Protein AF-A0AAN7KXU2-F1 (afdb_monomer_lite)

Sequence (162 aa):
MQIRFVGFQHVQSGEHMAAMGVFFLLQCFISLRITVSSVVVSVITLGIGTTSGYISPCRFYFPLDPTYASVSEHQPTAWSSSVFDFQILLFLFPAGLYFCFKSLSDTIVFIVMYGLTSMYFAGVMVPLIPVATLAVCLISAIVVSASLKNLTQVLREKPKVS

Organism: NCBI:txid236973

InterPro domains:
  IPR003674 Oligosaccharyl transferase, STT3 subunit [PTHR13872] (1-157)
  IPR048307 Oligosaccharyl transferase STT3, N-terminal domain [PF02516] (67-139)

pLDDT: mean 75.23, std 15.82, range [37.38, 93.94]

Radius of gyration: 22.83 Å; chains: 1; bounding box: 49×38×74 Å

Structure (mmCIF, N/CA/C/O backbone):
data_AF-A0AAN7KXU2-F1
#
_entry.id   AF-A0AAN7KXU2-F1
#
loop_
_atom_site.group_PDB
_atom_site.id
_atom_site.type_symbol
_atom_site.label_atom_id
_atom_site.label_alt_id
_atom_site.label_comp_id
_atom_site.label_asym_id
_atom_site.label_entity_id
_atom_site.label_seq_id
_atom_site.pdbx_PDB_ins_code
_atom_site.Cartn_x
_atom_site.Cartn_y
_atom_site.Cartn_z
_atom_site.occupancy
_atom_site.B_iso_or_equiv
_atom_site.auth_seq_id
_atom_site.auth_comp_id
_atom_site.auth_asym_id
_atom_site.auth_atom_id
_atom_site.pdbx_PDB_model_num
ATOM 1 N N . MET A 1 1 ? 7.849 18.993 -16.258 1.00 58.50 1 MET A N 1
ATOM 2 C CA . MET A 1 1 ? 9.061 18.607 -17.023 1.00 58.50 1 MET A CA 1
ATOM 3 C C . MET A 1 1 ? 10.300 19.431 -16.627 1.00 58.50 1 MET A C 1
ATOM 5 O O . MET A 1 1 ? 11.143 19.697 -17.469 1.00 58.50 1 MET A O 1
ATOM 9 N N . GLN A 1 2 ? 10.452 19.841 -15.358 1.00 73.00 2 GLN A N 1
ATOM 10 C CA . GLN A 1 2 ? 11.606 20.660 -14.937 1.00 73.00 2 GLN A CA 1
ATOM 11 C C . GLN A 1 2 ? 12.851 19.837 -14.564 1.00 73.00 2 GLN A C 1
ATOM 13 O O . GLN A 1 2 ? 13.953 20.375 -14.549 1.00 73.00 2 GLN A O 1
ATOM 18 N N . ILE A 1 3 ? 12.706 18.535 -14.290 1.00 77.69 3 ILE A N 1
ATOM 19 C CA . ILE A 1 3 ? 13.825 17.660 -13.918 1.00 77.69 3 ILE A CA 1
ATOM 20 C C . ILE A 1 3 ? 14.413 17.029 -15.184 1.00 77.69 3 ILE A C 1
ATOM 22 O O . ILE A 1 3 ? 13.760 16.226 -15.853 1.00 77.69 3 ILE A O 1
ATOM 26 N N . ARG A 1 4 ? 15.666 17.386 -15.489 1.00 69.19 4 ARG A N 1
ATOM 27 C CA . ARG A 1 4 ? 16.365 17.059 -16.745 1.00 69.19 4 ARG A CA 1
ATOM 28 C C . ARG A 1 4 ? 16.515 15.553 -17.013 1.00 69.19 4 ARG A C 1
ATOM 30 O O . ARG A 1 4 ? 16.580 15.162 -18.168 1.00 69.19 4 ARG A O 1
ATOM 37 N N . PHE A 1 5 ? 16.519 14.725 -15.965 1.00 74.31 5 PHE A N 1
ATOM 38 C CA . PHE A 1 5 ? 16.613 13.262 -16.065 1.00 74.31 5 PHE A CA 1
ATOM 39 C C . PHE A 1 5 ? 15.330 12.598 -16.594 1.00 74.31 5 PHE A C 1
ATOM 41 O O . PHE A 1 5 ? 15.399 11.564 -17.244 1.00 74.31 5 PHE A O 1
ATOM 48 N N . VAL A 1 6 ? 14.157 13.191 -16.339 1.00 64.94 6 VAL A N 1
ATOM 49 C CA . VAL A 1 6 ? 12.863 12.571 -16.680 1.00 64.94 6 VAL A CA 1
ATOM 50 C C . VAL A 1 6 ? 12.330 13.052 -18.036 1.00 64.94 6 VAL A C 1
ATOM 52 O O . VAL A 1 6 ? 11.500 12.384 -18.644 1.00 64.94 6 VAL A O 1
ATOM 55 N N . GLY A 1 7 ? 12.811 14.192 -18.547 1.00 76.06 7 GLY A N 1
ATOM 56 C CA . GLY A 1 7 ? 12.507 14.677 -19.901 1.00 76.06 7 GLY A CA 1
ATOM 57 C C . GLY A 1 7 ? 11.022 14.564 -20.291 1.00 76.06 7 GLY A C 1
ATOM 58 O O . GLY A 1 7 ? 10.136 14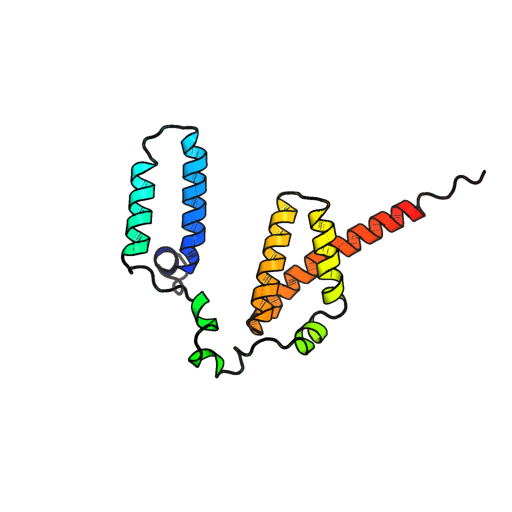.985 -19.539 1.00 76.06 7 GLY A O 1
ATOM 59 N N . PHE A 1 8 ? 10.762 13.954 -21.455 1.00 68.62 8 PHE A N 1
ATOM 60 C CA . PHE A 1 8 ? 9.423 13.674 -21.999 1.00 68.62 8 PHE A CA 1
ATOM 61 C C . PHE A 1 8 ? 8.889 12.266 -21.675 1.00 68.62 8 PHE A C 1
ATOM 63 O O . PHE A 1 8 ? 7.833 11.879 -22.179 1.00 68.62 8 PHE A O 1
ATOM 70 N N . GLN A 1 9 ? 9.555 11.524 -20.781 1.00 68.50 9 GLN A N 1
ATOM 71 C CA . GLN A 1 9 ? 9.164 10.167 -20.370 1.00 68.50 9 GLN A CA 1
ATOM 72 C C . GLN A 1 9 ? 7.699 10.106 -19.894 1.00 68.50 9 GLN A C 1
ATOM 74 O O . GLN A 1 9 ? 7.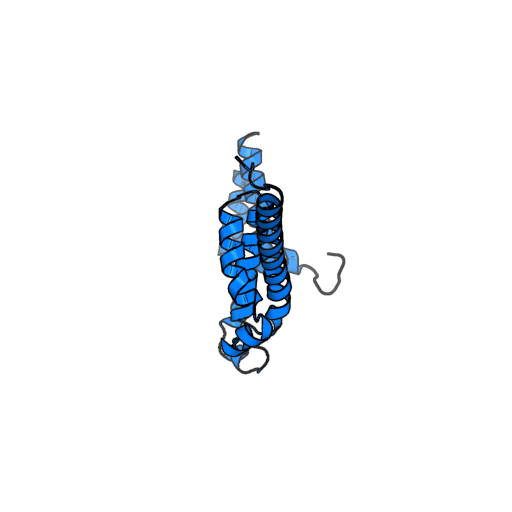009 9.121 -20.125 1.00 68.50 9 GLN A O 1
ATOM 79 N N . HIS A 1 10 ? 7.185 11.198 -19.317 1.00 63.28 10 HIS A N 1
ATOM 80 C CA . HIS A 1 10 ? 5.800 11.320 -18.850 1.00 63.28 10 HIS A CA 1
ATOM 81 C C . HIS A 1 10 ? 4.727 11.142 -19.936 1.00 63.28 10 HIS A C 1
ATOM 83 O O . HIS A 1 10 ? 3.606 10.772 -19.606 1.00 63.28 10 HIS A O 1
ATOM 89 N N . VAL A 1 11 ? 5.032 11.446 -21.202 1.00 65.38 11 VAL A N 1
ATOM 90 C CA . VAL A 1 11 ? 4.059 11.374 -22.311 1.00 65.38 11 VAL A CA 1
ATOM 91 C C . VAL A 1 11 ? 4.232 10.093 -23.126 1.00 65.38 11 VAL A C 1
ATOM 93 O O . VAL A 1 11 ? 3.271 9.601 -23.704 1.00 65.38 11 VAL A O 1
ATOM 96 N N . GLN A 1 12 ? 5.446 9.543 -23.162 1.00 64.62 12 GLN A N 1
ATOM 97 C CA . GLN A 1 12 ? 5.791 8.407 -24.025 1.00 64.62 12 GLN A CA 1
ATOM 98 C C . GLN A 1 12 ? 5.888 7.068 -23.281 1.00 64.62 12 GLN A C 1
ATOM 100 O O . GLN A 1 12 ? 5.858 6.016 -23.916 1.00 64.62 12 GLN A O 1
ATOM 105 N N . SER A 1 13 ? 6.008 7.080 -21.950 1.00 67.25 13 SER A N 1
ATOM 106 C CA . SER A 1 13 ? 6.108 5.856 -21.156 1.00 67.25 13 SER A CA 1
ATOM 107 C C . SER A 1 13 ? 4.738 5.309 -20.779 1.00 67.25 13 SER A C 1
ATOM 109 O O . SER A 1 13 ? 3.883 6.026 -20.250 1.00 67.25 13 SER A O 1
ATOM 111 N N . GLY A 1 14 ? 4.563 3.999 -20.969 1.00 65.19 14 GLY A N 1
ATOM 112 C CA . GLY A 1 14 ? 3.357 3.282 -20.565 1.00 65.19 14 GLY A CA 1
ATOM 113 C C . GLY A 1 14 ? 3.060 3.353 -19.058 1.00 65.19 14 GLY A C 1
ATOM 114 O O . GLY A 1 14 ? 1.914 3.170 -18.656 1.00 65.19 14 GLY A O 1
ATOM 115 N N . GLU A 1 15 ? 4.043 3.710 -18.216 1.00 73.56 15 GLU A N 1
ATOM 116 C CA . GLU A 1 15 ? 3.852 3.858 -16.762 1.00 73.56 15 GLU A CA 1
ATOM 117 C C . GLU A 1 15 ? 2.915 5.023 -16.387 1.00 73.56 15 GLU A C 1
ATOM 119 O O . GLU A 1 15 ? 2.210 4.957 -15.381 1.00 73.56 15 GLU A O 1
ATOM 124 N N . HIS A 1 16 ? 2.837 6.060 -17.227 1.00 73.88 16 HIS A N 1
ATOM 125 C CA . HIS A 1 16 ? 1.983 7.232 -16.997 1.00 73.88 16 HIS A CA 1
ATOM 126 C C . HIS A 1 16 ? 0.651 7.181 -17.759 1.00 73.88 16 HIS A C 1
ATOM 128 O O . HIS A 1 16 ? -0.241 7.996 -17.507 1.00 73.88 16 HIS A O 1
ATOM 134 N N . MET A 1 17 ? 0.470 6.195 -18.641 1.00 72.12 17 MET A N 1
ATOM 135 C CA . MET A 1 17 ? -0.752 6.055 -19.433 1.00 72.12 17 MET A CA 1
ATOM 136 C C . MET A 1 17 ? -1.981 5.720 -18.592 1.00 72.12 17 MET A C 1
ATOM 138 O O . MET A 1 17 ? -3.076 6.170 -18.922 1.00 72.12 17 MET A O 1
ATOM 142 N N . ALA A 1 18 ? -1.813 4.996 -17.481 1.00 76.25 18 ALA A N 1
ATOM 143 C CA . ALA A 1 18 ? -2.911 4.717 -16.559 1.00 76.25 18 ALA A CA 1
ATOM 144 C C . ALA A 1 18 ? -3.492 6.012 -15.960 1.00 76.25 18 ALA A C 1
ATOM 146 O O . ALA A 1 18 ? -4.709 6.179 -15.913 1.00 76.25 18 ALA A O 1
ATOM 147 N N . ALA A 1 19 ? -2.636 6.966 -15.575 1.00 78.31 19 ALA A N 1
ATOM 148 C CA . ALA A 1 19 ? -3.070 8.253 -15.031 1.00 78.31 19 ALA A CA 1
ATOM 149 C C . ALA A 1 19 ? -3.789 9.109 -16.085 1.00 78.31 19 ALA A C 1
ATOM 151 O O . ALA A 1 19 ? -4.832 9.696 -15.794 1.00 78.31 19 ALA A O 1
ATOM 152 N N . MET A 1 20 ? -3.277 9.133 -17.322 1.00 77.75 20 MET A N 1
ATOM 153 C CA . MET A 1 20 ? -3.961 9.804 -18.432 1.00 77.75 20 MET A CA 1
ATOM 154 C C . MET A 1 20 ? -5.323 9.159 -18.710 1.00 77.75 20 MET A C 1
ATOM 156 O O . MET A 1 20 ? -6.319 9.866 -18.827 1.00 77.75 20 MET A O 1
ATOM 160 N N . GLY A 1 21 ? -5.394 7.825 -18.735 1.00 78.88 21 GLY A N 1
ATOM 161 C CA . GLY A 1 21 ? -6.639 7.084 -18.930 1.00 78.88 21 GLY A CA 1
ATOM 162 C C . GLY A 1 21 ? -7.701 7.417 -17.881 1.00 78.88 21 GLY A C 1
ATOM 163 O O . GLY A 1 21 ? -8.829 7.746 -18.242 1.00 78.88 21 GLY A O 1
ATOM 164 N N . VAL A 1 22 ? -7.344 7.412 -16.591 1.00 81.62 22 VAL A N 1
ATOM 165 C CA . VAL A 1 22 ? -8.278 7.774 -15.508 1.00 81.62 22 VAL A CA 1
ATOM 166 C C . VAL A 1 22 ? -8.715 9.237 -15.616 1.00 81.62 22 VAL A C 1
ATOM 168 O O . VAL A 1 22 ? -9.899 9.522 -15.460 1.00 81.62 22 VAL A O 1
ATOM 171 N N . PHE A 1 23 ? -7.804 10.158 -15.946 1.00 79.69 23 PHE A N 1
ATOM 172 C CA . PHE A 1 23 ? -8.136 11.569 -16.165 1.00 79.69 23 PHE A CA 1
ATOM 173 C C . PHE A 1 23 ? -9.156 11.755 -17.302 1.00 79.69 23 PHE A C 1
ATOM 175 O O . PHE A 1 23 ? -10.151 12.461 -17.133 1.00 79.69 23 PHE A O 1
ATOM 182 N N . PHE A 1 24 ? -8.968 11.068 -18.432 1.00 74.81 24 PHE A N 1
ATOM 183 C CA . PHE A 1 24 ? -9.911 11.113 -19.552 1.00 74.81 24 PHE A CA 1
ATOM 184 C C . PHE A 1 24 ? -11.253 10.448 -19.228 1.00 74.81 24 PHE A C 1
ATOM 186 O O . PHE A 1 24 ? -12.296 10.977 -19.612 1.00 74.81 24 PHE A O 1
ATOM 193 N N . LEU A 1 25 ? -11.257 9.333 -18.490 1.00 76.56 25 LEU A N 1
ATOM 194 C CA . LEU A 1 25 ? -12.492 8.698 -18.019 1.00 76.56 25 LEU A CA 1
ATOM 195 C C . LEU A 1 25 ? -13.283 9.627 -17.094 1.00 76.56 25 LEU A C 1
ATOM 197 O O . LEU A 1 25 ? -14.500 9.742 -17.235 1.00 76.56 25 LEU A O 1
ATOM 201 N N . LEU A 1 26 ? -12.597 10.336 -16.197 1.00 76.81 26 LEU A N 1
ATOM 202 C CA . LEU A 1 26 ? -13.221 11.295 -15.290 1.00 76.81 26 LEU A CA 1
ATOM 203 C C . LEU A 1 26 ? -13.797 12.495 -16.059 1.00 76.81 26 LEU A C 1
ATOM 205 O O . LEU A 1 26 ? -14.936 12.892 -15.817 1.00 76.81 26 LEU A O 1
ATOM 209 N N . GLN A 1 27 ? -13.056 13.016 -17.045 1.00 73.25 27 GLN A N 1
ATOM 210 C CA . GLN A 1 27 ? -13.532 14.076 -17.938 1.00 73.25 27 GLN A CA 1
ATOM 211 C C . GLN A 1 27 ? -14.758 13.627 -18.746 1.00 73.25 27 GLN A C 1
ATOM 213 O O . GLN A 1 27 ? -15.707 14.394 -18.881 1.00 73.25 27 GLN A O 1
ATOM 218 N N . CYS A 1 28 ? -14.777 12.384 -19.235 1.00 65.31 28 CYS A N 1
ATOM 219 C CA . CYS A 1 28 ? -15.922 11.804 -19.937 1.00 65.31 28 CYS A CA 1
ATOM 220 C C . CYS A 1 28 ? -17.147 11.688 -19.017 1.00 65.31 28 CYS A C 1
ATOM 222 O O . CYS A 1 28 ? -18.232 12.118 -19.395 1.00 65.31 28 CYS A O 1
ATOM 224 N N . PHE A 1 29 ? -16.972 11.196 -17.785 1.00 66.81 29 PHE A N 1
ATOM 225 C CA . PHE A 1 29 ? -18.053 11.052 -16.804 1.00 66.81 29 PHE A CA 1
ATOM 226 C C . PHE A 1 29 ? -18.662 12.403 -16.391 1.00 66.81 29 PHE A C 1
ATOM 228 O O . PHE A 1 29 ? -19.879 12.526 -16.250 1.00 66.81 29 PHE A O 1
ATOM 235 N N . ILE A 1 30 ? -17.827 13.438 -16.251 1.00 65.50 30 ILE A N 1
ATOM 236 C CA . ILE A 1 30 ? -18.257 14.808 -15.937 1.00 65.50 30 ILE A CA 1
ATOM 237 C C . ILE A 1 30 ? -18.918 15.473 -17.158 1.00 65.50 30 ILE A C 1
ATOM 239 O O . ILE A 1 30 ? -19.978 16.086 -17.025 1.00 65.50 30 ILE A O 1
ATOM 243 N N . SER A 1 31 ? -18.351 15.322 -18.359 1.00 58.91 31 SER A N 1
ATOM 244 C CA . SER A 1 31 ? -18.906 15.878 -19.605 1.00 58.91 31 SER A CA 1
ATOM 245 C C . SER A 1 31 ? -20.156 15.144 -20.109 1.00 58.91 31 SER A C 1
ATOM 247 O O . SER A 1 31 ? -20.939 15.736 -20.844 1.00 58.91 31 SER A O 1
ATOM 249 N N . LEU A 1 32 ? -20.447 13.923 -19.646 1.00 54.03 32 LEU A N 1
ATOM 250 C CA . LEU A 1 32 ? -21.735 13.251 -19.893 1.00 54.03 32 LEU A CA 1
ATOM 251 C C . LEU A 1 32 ? -22.922 13.989 -19.239 1.00 54.03 32 LEU A C 1
ATOM 253 O O . LEU A 1 32 ? -24.071 13.755 -19.608 1.00 54.03 32 LEU A O 1
ATOM 257 N N . ARG A 1 33 ? -22.657 14.925 -18.312 1.00 53.44 33 ARG A N 1
ATOM 258 C CA . ARG A 1 33 ? -23.648 15.879 -17.785 1.00 53.44 33 ARG A CA 1
ATOM 259 C C . ARG A 1 33 ? -23.684 17.229 -18.515 1.00 53.44 33 ARG A C 1
ATOM 261 O O . ARG A 1 33 ? -24.635 17.974 -18.298 1.00 53.44 33 ARG A O 1
ATOM 268 N N . ILE A 1 34 ? -22.697 17.562 -19.356 1.00 56.19 34 ILE A N 1
ATOM 269 C CA . ILE A 1 34 ? -22.574 18.863 -20.042 1.00 56.19 34 ILE A CA 1
ATOM 270 C C . ILE A 1 34 ? -22.014 18.648 -21.468 1.00 56.19 34 ILE A C 1
ATOM 272 O O . ILE A 1 34 ? -20.811 18.702 -21.696 1.00 56.19 34 ILE A O 1
ATOM 276 N N . THR A 1 35 ? -22.930 18.442 -22.419 1.00 54.75 35 THR A N 1
ATOM 277 C CA . THR A 1 35 ? -22.785 18.565 -23.888 1.00 54.75 35 THR A CA 1
ATOM 278 C C . THR A 1 35 ? -21.870 17.573 -24.640 1.00 54.75 35 THR A C 1
ATOM 280 O O . THR A 1 35 ? -20.657 17.498 -24.483 1.00 54.75 35 THR A O 1
ATOM 283 N N . VAL A 1 36 ? -22.495 16.891 -25.604 1.00 53.22 36 VAL A N 1
ATOM 284 C CA . VAL A 1 36 ? -22.075 15.697 -26.370 1.00 53.22 36 VAL A CA 1
ATOM 285 C C . VAL A 1 36 ? -20.894 15.867 -27.353 1.00 53.22 36 VAL A C 1
ATOM 287 O O . VAL A 1 36 ? -20.522 14.910 -28.026 1.00 53.22 36 VAL A O 1
ATOM 290 N N . SER A 1 37 ? -20.281 17.050 -27.472 1.00 53.00 37 SER A N 1
ATOM 291 C CA . SER A 1 37 ? -19.367 17.353 -28.594 1.00 53.00 37 SER A CA 1
ATOM 292 C C . SER A 1 37 ? -17.880 17.036 -28.351 1.00 53.00 37 SER A C 1
ATOM 294 O O . SER A 1 37 ? -17.123 16.959 -29.316 1.00 53.00 37 SER A O 1
ATOM 296 N N . SER A 1 38 ? -17.430 16.842 -27.106 1.00 53.81 38 SER A N 1
ATOM 297 C CA . SER A 1 38 ? -16.004 16.626 -26.763 1.00 53.81 38 SER A CA 1
ATOM 298 C C . SER A 1 38 ? -15.585 15.146 -26.659 1.00 53.81 38 SER A C 1
ATOM 300 O O . SER A 1 38 ? -14.397 14.833 -26.534 1.00 53.81 38 SER A O 1
ATOM 302 N N . VAL A 1 39 ? -16.545 14.220 -26.739 1.00 55.38 39 VAL A N 1
ATOM 303 C CA . VAL A 1 39 ? -16.338 12.774 -26.520 1.00 55.38 39 VAL A CA 1
ATOM 304 C C . VAL A 1 39 ? -15.781 12.069 -27.764 1.00 55.38 39 VAL A C 1
ATOM 306 O O . VAL A 1 39 ? -14.971 11.153 -27.656 1.00 55.38 39 VAL A O 1
ATOM 309 N N . VAL A 1 40 ? -16.144 12.524 -28.966 1.00 56.56 40 VAL A N 1
ATOM 310 C CA . VAL A 1 40 ? -15.749 11.850 -30.216 1.00 56.56 40 VAL A CA 1
ATOM 311 C C . VAL A 1 40 ? -14.256 12.037 -30.514 1.00 56.56 40 VAL A C 1
ATOM 313 O O . VAL A 1 40 ? -13.589 11.102 -30.939 1.00 56.56 40 VAL A O 1
ATOM 316 N N . VAL A 1 41 ? -13.684 13.205 -30.209 1.00 57.72 41 VAL A N 1
ATOM 317 C CA . VAL A 1 41 ? -12.265 13.506 -30.492 1.00 57.72 41 VAL A CA 1
ATOM 318 C C . VAL A 1 41 ? -11.314 12.794 -29.512 1.00 57.72 41 VAL A C 1
ATOM 320 O O . VAL A 1 41 ? -10.203 12.404 -29.881 1.00 57.72 41 VAL A O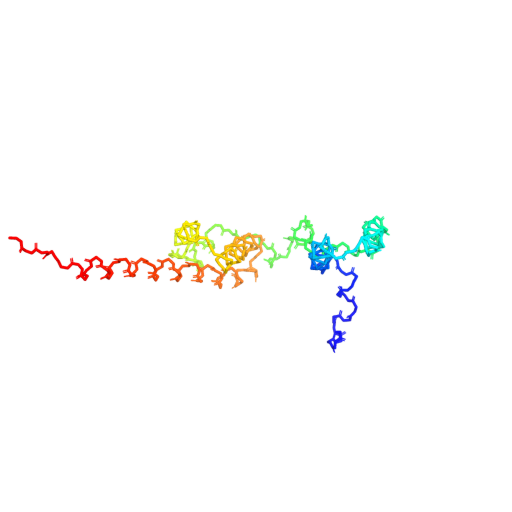 1
ATOM 323 N N . SER A 1 42 ? -11.753 12.567 -28.271 1.00 54.19 42 SER A N 1
ATOM 324 C CA . SER A 1 42 ? -10.938 11.959 -27.209 1.00 54.19 42 SER A CA 1
ATOM 325 C C . SER A 1 42 ? -10.847 10.432 -27.316 1.00 54.19 42 SER A C 1
ATOM 327 O O . SER A 1 42 ? -9.762 9.875 -27.147 1.00 54.19 42 SER A O 1
ATOM 329 N N . VAL A 1 43 ? -11.937 9.754 -27.691 1.00 60.06 43 VAL A N 1
ATOM 330 C CA . VAL A 1 43 ? -11.951 8.293 -27.908 1.00 60.06 43 VAL A CA 1
ATOM 331 C C . VAL A 1 43 ? -11.115 7.895 -29.131 1.00 60.06 43 VAL A C 1
ATOM 333 O O . VAL A 1 43 ? -10.389 6.903 -29.086 1.00 60.06 43 VAL A O 1
ATOM 336 N N . ILE A 1 44 ? -11.144 8.701 -30.197 1.00 57.66 44 ILE A N 1
ATOM 337 C CA . ILE A 1 44 ? -10.391 8.434 -31.433 1.00 57.66 44 ILE A CA 1
ATOM 338 C C . ILE A 1 44 ? -8.877 8.598 -31.208 1.00 57.66 44 ILE A C 1
ATOM 340 O O . ILE A 1 44 ? -8.092 7.789 -31.697 1.00 57.66 44 ILE A O 1
ATOM 344 N N . THR A 1 45 ? -8.450 9.578 -30.405 1.00 56.97 45 THR A N 1
ATOM 345 C CA . THR A 1 45 ? -7.018 9.814 -30.126 1.00 56.97 45 THR A CA 1
ATOM 346 C C . THR A 1 45 ? -6.407 8.718 -29.238 1.00 56.97 45 THR A C 1
ATOM 348 O O . THR A 1 45 ? -5.285 8.275 -29.482 1.00 56.97 45 THR A O 1
ATOM 351 N N . LEU A 1 46 ? -7.153 8.224 -28.242 1.00 55.09 46 LEU A N 1
ATOM 352 C CA . LEU A 1 46 ? -6.719 7.118 -27.374 1.00 55.09 46 LEU A CA 1
ATOM 353 C C . LEU A 1 46 ? -6.731 5.760 -28.092 1.00 55.09 46 LEU A C 1
ATOM 355 O O . LEU A 1 46 ? -5.822 4.960 -27.877 1.00 55.09 46 LEU A O 1
ATOM 359 N N . GLY A 1 47 ? -7.720 5.512 -28.959 1.00 57.91 47 GLY A N 1
ATOM 360 C CA . GLY A 1 47 ? -7.831 4.261 -29.716 1.00 57.91 47 GLY A CA 1
ATOM 361 C C . GLY A 1 47 ? -6.724 4.066 -30.754 1.00 57.91 47 GLY A C 1
ATOM 362 O O . GLY A 1 47 ? -6.263 2.948 -30.948 1.00 57.91 47 GLY A O 1
ATOM 363 N N . ILE A 1 48 ? -6.251 5.149 -31.382 1.00 55.88 48 ILE A N 1
ATOM 364 C CA . ILE A 1 48 ? -5.156 5.086 -32.366 1.00 55.88 48 ILE A CA 1
ATOM 365 C C . ILE A 1 48 ? -3.788 4.978 -31.666 1.00 55.88 48 ILE A C 1
ATOM 367 O O . ILE A 1 48 ? -2.876 4.323 -32.173 1.00 55.88 48 ILE A O 1
ATOM 371 N N . GLY A 1 49 ? -3.642 5.567 -30.472 1.00 53.06 49 GLY A N 1
ATOM 372 C CA . GLY A 1 49 ? -2.392 5.542 -29.707 1.00 53.06 49 GLY A CA 1
ATOM 373 C C . GLY A 1 49 ? -1.992 4.149 -29.209 1.00 53.06 49 GLY A C 1
ATOM 374 O O . GLY A 1 49 ? -0.811 3.809 -29.243 1.00 53.06 49 GLY A O 1
ATOM 375 N N . THR A 1 50 ? -2.956 3.315 -28.803 1.00 53.56 50 THR A N 1
ATOM 376 C CA . THR A 1 50 ? -2.688 1.958 -28.289 1.00 53.56 50 THR A CA 1
ATOM 377 C C . THR A 1 50 ? -2.308 0.958 -29.384 1.00 53.56 50 THR A C 1
ATOM 379 O O . THR A 1 50 ? -1.551 0.029 -29.117 1.00 53.56 50 THR A O 1
ATOM 382 N N . THR A 1 51 ? -2.765 1.158 -30.625 1.00 52.69 51 THR A N 1
ATOM 383 C CA . THR A 1 51 ? -2.460 0.276 -31.768 1.00 52.69 51 THR A CA 1
ATOM 384 C C . THR A 1 51 ? -1.183 0.656 -32.520 1.00 52.69 51 THR A C 1
ATOM 386 O O . THR A 1 51 ? -0.675 -0.145 -33.297 1.00 52.69 51 THR A O 1
ATOM 389 N N . SER A 1 52 ? -0.649 1.867 -32.317 1.00 48.69 52 SER A N 1
ATOM 390 C CA . SER A 1 52 ? 0.429 2.419 -33.156 1.00 48.69 52 SER A CA 1
ATOM 391 C C . SER A 1 52 ? 1.853 2.003 -32.747 1.00 48.69 52 SER A C 1
ATOM 393 O O . SER A 1 52 ? 2.804 2.420 -33.405 1.00 48.69 52 SER A O 1
ATOM 395 N N . GLY A 1 53 ? 2.043 1.233 -31.668 1.00 53.69 53 GLY A N 1
ATOM 396 C CA . GLY A 1 53 ? 3.380 0.792 -31.230 1.00 53.69 53 GLY A CA 1
ATOM 397 C C . GLY A 1 53 ? 4.331 1.927 -30.811 1.00 53.69 53 GLY A C 1
ATOM 398 O O . GLY A 1 53 ? 5.522 1.697 -30.637 1.00 53.69 53 GLY A O 1
ATOM 399 N N . TYR A 1 54 ? 3.817 3.150 -30.645 1.00 48.09 54 TYR A N 1
ATOM 400 C CA . TYR A 1 54 ? 4.595 4.351 -30.307 1.00 48.09 54 TYR A CA 1
ATOM 401 C C . TYR A 1 54 ? 4.841 4.506 -28.795 1.00 48.09 54 TYR A C 1
ATOM 403 O O . TYR A 1 54 ? 5.520 5.430 -28.351 1.00 48.09 54 TYR A O 1
ATOM 411 N N . ILE A 1 55 ? 4.258 3.609 -27.998 1.00 53.91 55 ILE A N 1
ATOM 412 C CA . ILE A 1 55 ? 4.411 3.558 -26.548 1.00 53.91 55 ILE A CA 1
ATOM 413 C C . ILE A 1 55 ? 5.486 2.523 -26.252 1.00 53.91 55 ILE A C 1
ATOM 415 O O . ILE A 1 55 ? 5.330 1.346 -26.582 1.00 53.91 55 ILE A O 1
ATOM 419 N N . SER A 1 56 ? 6.568 2.960 -25.614 1.00 55.41 56 SER A N 1
ATOM 420 C CA . SER A 1 56 ? 7.591 2.043 -25.124 1.00 55.41 56 SER A CA 1
ATOM 421 C C . SER A 1 56 ? 6.949 1.030 -24.165 1.00 55.41 56 SER A C 1
ATOM 423 O O . SER A 1 56 ? 6.180 1.448 -23.290 1.00 55.41 56 SER A O 1
ATOM 425 N N . PRO A 1 57 ? 7.247 -0.278 -24.288 1.00 55.19 57 PRO A N 1
ATOM 426 C CA . PRO A 1 57 ? 6.701 -1.289 -23.390 1.00 55.19 57 PRO A CA 1
ATOM 427 C C . PRO A 1 57 ? 6.955 -0.901 -21.929 1.00 55.19 57 PRO A C 1
ATOM 429 O O . PRO A 1 57 ? 8.041 -0.431 -21.578 1.00 55.19 57 PRO A O 1
ATOM 432 N N . CYS A 1 58 ? 5.927 -1.038 -21.083 1.00 54.84 58 CYS A N 1
ATOM 433 C CA . CYS A 1 58 ? 6.000 -0.614 -19.687 1.00 54.84 58 CYS A CA 1
ATOM 434 C C . CYS A 1 58 ? 7.206 -1.257 -18.993 1.00 54.84 58 CYS A C 1
ATOM 436 O O . CYS A 1 58 ? 7.355 -2.476 -18.982 1.00 54.84 58 CYS A O 1
ATOM 438 N N . ARG A 1 59 ? 8.024 -0.451 -18.312 1.00 55.59 59 ARG A N 1
ATOM 439 C CA . ARG A 1 59 ? 9.184 -0.952 -17.552 1.00 55.59 59 ARG A CA 1
ATOM 440 C C . ARG A 1 59 ? 8.790 -1.938 -16.435 1.00 55.59 59 ARG A C 1
ATOM 442 O O . ARG A 1 59 ? 9.634 -2.678 -15.960 1.00 55.59 59 ARG A O 1
ATOM 449 N N . PHE A 1 60 ? 7.508 -2.005 -16.065 1.00 55.25 60 PHE A N 1
ATOM 450 C CA . PHE A 1 60 ? 6.942 -3.001 -15.147 1.00 55.25 60 PHE A CA 1
ATOM 451 C C . PHE A 1 60 ? 6.923 -4.446 -15.676 1.00 55.25 60 PHE A C 1
ATOM 453 O O . PHE A 1 60 ? 6.648 -5.343 -14.888 1.00 55.25 60 PHE A O 1
ATOM 460 N N . TYR A 1 61 ? 7.207 -4.690 -16.961 1.00 56.06 61 TYR A N 1
ATOM 461 C CA . TYR A 1 61 ? 7.346 -6.051 -17.502 1.00 56.06 61 TYR A CA 1
ATOM 462 C C . TYR A 1 61 ? 8.721 -6.679 -17.213 1.00 56.06 61 TYR A C 1
ATOM 464 O O . TYR A 1 61 ? 8.840 -7.897 -17.253 1.00 56.06 61 TYR A O 1
ATOM 472 N N . PHE A 1 62 ? 9.729 -5.883 -16.830 1.00 56.38 62 PHE A N 1
ATOM 473 C CA . PHE A 1 62 ? 11.090 -6.362 -16.533 1.00 56.38 62 PHE A CA 1
ATOM 474 C C . PHE A 1 62 ? 11.197 -7.485 -15.481 1.00 56.38 62 PHE A C 1
ATOM 476 O O . PHE A 1 62 ? 12.058 -8.347 -15.641 1.00 56.38 62 PHE A O 1
ATOM 483 N N . PRO A 1 63 ? 10.359 -7.544 -14.423 1.00 56.91 63 PRO A N 1
ATOM 484 C CA . PRO A 1 63 ? 10.374 -8.661 -13.475 1.00 56.91 63 PRO A CA 1
ATOM 485 C C . PRO A 1 63 ? 9.994 -10.020 -14.089 1.00 56.91 63 PRO A C 1
ATOM 487 O O . PRO A 1 63 ? 10.204 -11.045 -13.449 1.00 56.91 63 PRO A O 1
ATOM 490 N N . LEU A 1 64 ? 9.416 -10.043 -15.29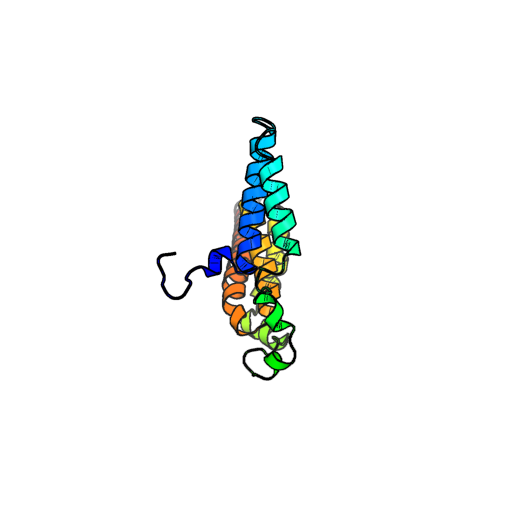6 1.00 59.59 64 LEU A N 1
ATOM 491 C CA . LEU A 1 64 ? 9.004 -11.263 -15.995 1.00 59.59 64 LEU A CA 1
ATOM 492 C C . LEU A 1 64 ? 10.091 -11.804 -16.940 1.00 59.59 64 LEU A C 1
ATOM 494 O O . LEU A 1 64 ? 9.956 -12.925 -17.430 1.00 59.59 64 LEU A O 1
ATOM 498 N N . ASP A 1 65 ? 11.165 -11.042 -17.182 1.00 53.25 65 ASP A N 1
ATOM 499 C CA . ASP A 1 65 ? 12.245 -11.446 -18.080 1.00 53.25 65 ASP A CA 1
ATOM 500 C C . ASP A 1 65 ? 13.312 -12.290 -17.347 1.00 53.25 65 ASP A C 1
ATOM 502 O O . ASP A 1 65 ? 13.930 -11.828 -16.380 1.00 53.25 65 ASP A O 1
ATOM 506 N N . PRO A 1 66 ? 13.616 -13.515 -17.822 1.00 55.53 66 PRO A N 1
ATOM 507 C CA . PRO A 1 66 ? 14.516 -14.442 -17.129 1.00 55.53 66 PRO A CA 1
ATOM 508 C C . PRO A 1 66 ? 15.976 -13.964 -17.082 1.00 55.53 66 PRO A C 1
ATOM 510 O O . PRO A 1 66 ? 16.740 -14.389 -16.219 1.00 55.53 66 PRO A O 1
ATOM 513 N N . THR A 1 67 ? 16.380 -13.060 -17.978 1.00 60.34 67 THR A N 1
ATOM 514 C CA . THR A 1 67 ? 17.738 -12.495 -18.010 1.00 60.34 67 THR A CA 1
ATOM 515 C C . THR A 1 67 ? 18.000 -11.568 -16.818 1.00 60.34 67 THR A C 1
ATOM 517 O O . THR A 1 67 ? 19.125 -11.498 -16.323 1.00 60.34 67 THR A O 1
ATOM 520 N N . TYR A 1 68 ? 16.958 -10.903 -16.310 1.00 52.44 68 TYR A N 1
ATOM 521 C CA . TYR A 1 68 ? 17.043 -9.949 -15.201 1.00 52.44 68 TYR A CA 1
ATOM 522 C C . TYR A 1 68 ? 17.105 -10.638 -13.824 1.00 52.44 68 TYR A C 1
ATOM 524 O O . TYR A 1 68 ? 17.751 -10.141 -12.905 1.00 52.44 68 TYR A O 1
ATOM 532 N N . ALA A 1 69 ? 16.542 -11.844 -13.704 1.00 55.25 69 ALA A N 1
ATOM 533 C CA . ALA A 1 69 ? 16.547 -12.652 -12.480 1.00 55.25 69 ALA A CA 1
ATOM 534 C C . ALA A 1 69 ? 17.923 -13.248 -12.104 1.00 55.25 69 ALA A C 1
ATOM 536 O O . ALA A 1 69 ? 18.057 -13.894 -11.067 1.00 55.25 69 ALA A O 1
ATOM 537 N N . SER A 1 70 ? 18.952 -13.055 -12.936 1.00 53.06 70 SER A N 1
ATOM 538 C CA . SER A 1 70 ? 20.314 -13.553 -12.686 1.00 53.06 70 SER A CA 1
ATOM 539 C C . SER A 1 70 ? 21.104 -12.707 -11.677 1.00 53.06 70 SER A C 1
ATOM 541 O O . SER A 1 70 ? 22.090 -13.182 -11.114 1.00 53.06 70 SER A O 1
ATOM 543 N N . VAL A 1 71 ? 20.657 -11.474 -11.410 1.00 52.84 71 VAL A N 1
ATOM 544 C CA . VAL A 1 71 ? 21.255 -10.577 -10.415 1.00 52.84 71 VAL A CA 1
ATOM 545 C C . VAL A 1 71 ? 20.575 -10.809 -9.068 1.00 52.84 71 VAL A C 1
ATOM 547 O O . VAL A 1 71 ? 19.347 -10.851 -8.971 1.00 52.84 71 VAL A O 1
ATOM 550 N N . SER A 1 72 ? 21.374 -10.951 -8.010 1.00 55.59 72 SER A N 1
ATOM 551 C CA . SER A 1 72 ? 20.896 -11.224 -6.647 1.00 55.59 72 SER A CA 1
ATOM 552 C C . SER A 1 72 ? 19.899 -10.180 -6.117 1.00 55.59 72 SER A C 1
ATOM 554 O O . SER A 1 72 ? 19.106 -10.487 -5.232 1.00 55.59 72 SER A O 1
ATOM 556 N N . GLU A 1 73 ? 19.888 -8.972 -6.681 1.00 55.56 73 GLU A N 1
ATOM 557 C CA . GLU A 1 73 ? 18.982 -7.872 -6.322 1.00 55.56 73 GLU A CA 1
ATOM 558 C C . GLU A 1 73 ? 17.523 -8.092 -6.767 1.00 55.56 73 GLU A C 1
ATOM 560 O O . GLU A 1 73 ? 16.607 -7.492 -6.201 1.00 55.56 73 GLU A O 1
ATOM 565 N N . HIS A 1 74 ? 17.289 -8.968 -7.750 1.00 65.00 74 HIS A N 1
ATOM 566 C CA . HIS A 1 74 ? 15.957 -9.283 -8.288 1.00 65.00 74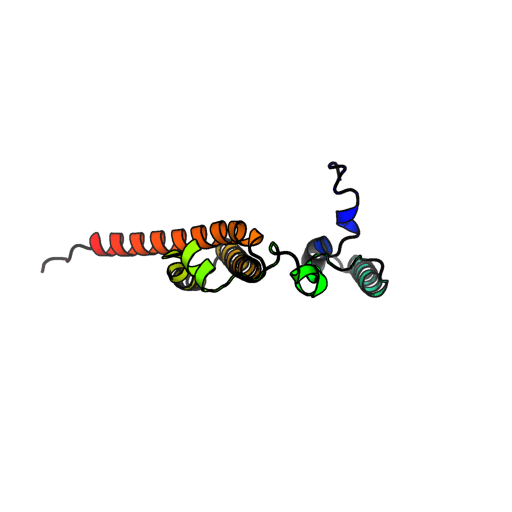 HIS A CA 1
ATOM 567 C C . HIS A 1 74 ? 15.428 -10.635 -7.821 1.00 65.00 74 HIS A C 1
ATOM 569 O O . HIS A 1 74 ? 14.465 -11.153 -8.384 1.00 65.00 74 HIS A O 1
ATOM 575 N N . GLN A 1 75 ? 16.053 -11.223 -6.801 1.00 67.19 75 GLN A N 1
ATOM 576 C CA . GLN A 1 75 ? 15.580 -12.484 -6.255 1.00 67.19 75 GLN A CA 1
ATOM 577 C C . GLN A 1 75 ? 14.206 -12.294 -5.594 1.00 67.19 75 GLN A C 1
ATOM 579 O O . GLN A 1 75 ? 13.969 -11.272 -4.937 1.00 67.19 75 GLN A O 1
ATOM 584 N N . PRO A 1 76 ? 13.298 -13.269 -5.759 1.00 69.25 76 PRO A N 1
ATOM 585 C CA . PRO A 1 76 ? 12.002 -13.234 -5.109 1.00 69.25 76 PRO A CA 1
ATOM 586 C C . PRO A 1 76 ? 12.166 -13.371 -3.596 1.00 69.25 76 PRO A C 1
ATOM 588 O O . PRO A 1 76 ? 13.045 -14.080 -3.096 1.00 69.25 76 PRO A O 1
ATOM 591 N N . THR A 1 77 ? 11.286 -12.709 -2.854 1.00 77.12 77 THR A N 1
ATOM 592 C CA . THR A 1 77 ? 11.310 -12.748 -1.394 1.00 77.12 77 THR A CA 1
ATOM 593 C C . THR A 1 77 ? 10.800 -14.105 -0.908 1.00 77.12 77 THR A C 1
ATOM 595 O O . THR A 1 77 ? 9.672 -14.505 -1.197 1.00 77.12 77 THR A O 1
ATOM 598 N N . ALA A 1 78 ? 11.617 -14.831 -0.144 1.00 84.19 78 ALA A N 1
ATOM 599 C CA . ALA A 1 78 ? 11.188 -16.074 0.487 1.00 84.19 78 ALA A CA 1
ATOM 600 C C . ALA A 1 78 ? 10.229 -15.794 1.657 1.00 84.19 78 ALA A C 1
ATOM 602 O O . ALA A 1 78 ? 10.397 -14.820 2.391 1.00 84.19 78 ALA A O 1
ATOM 603 N N . TRP A 1 79 ? 9.283 -16.707 1.909 1.00 84.75 79 TRP A N 1
ATOM 604 C CA . TRP A 1 79 ? 8.350 -16.616 3.045 1.00 84.75 79 TRP A CA 1
ATOM 605 C C . TRP A 1 79 ? 9.063 -16.389 4.388 1.00 84.75 79 TRP A C 1
ATOM 607 O O . TRP A 1 79 ? 8.629 -15.574 5.199 1.00 84.75 79 TRP A O 1
ATOM 617 N N . SER A 1 80 ? 10.196 -17.070 4.604 1.00 85.44 80 SER A N 1
ATOM 618 C CA . SER A 1 80 ? 10.998 -16.914 5.822 1.00 85.44 80 SER A CA 1
ATOM 619 C C . SER A 1 80 ? 11.513 -15.485 6.013 1.00 85.44 80 SER A C 1
ATOM 621 O O . SER A 1 80 ? 11.577 -15.019 7.148 1.00 85.44 80 SER A O 1
ATOM 623 N N . SER A 1 81 ? 11.862 -14.790 4.927 1.00 85.25 81 SER A N 1
ATOM 624 C CA . SER A 1 81 ? 12.301 -13.393 4.969 1.00 85.25 81 SER A CA 1
ATOM 625 C C . SER A 1 81 ? 11.130 -12.480 5.323 1.00 85.25 81 SER A C 1
ATOM 627 O O . SER A 1 81 ? 11.232 -11.698 6.259 1.00 85.25 81 SER A O 1
ATOM 629 N N . SER A 1 82 ? 9.963 -12.673 4.697 1.00 83.25 82 SER A N 1
ATOM 630 C CA . SER A 1 82 ? 8.760 -11.890 5.019 1.00 83.25 82 SER A CA 1
ATOM 631 C C . SER A 1 82 ? 8.308 -12.035 6.479 1.00 83.25 82 SER A C 1
ATOM 633 O O . SER A 1 82 ? 7.860 -11.060 7.080 1.00 83.25 82 SER A O 1
ATOM 635 N N . VAL A 1 83 ? 8.435 -13.226 7.079 1.00 88.44 83 VAL A N 1
ATOM 636 C CA . VAL A 1 83 ? 8.144 -13.436 8.511 1.00 88.44 83 VAL A CA 1
ATOM 637 C C . VAL A 1 83 ? 9.175 -12.732 9.399 1.00 88.44 83 VAL A C 1
ATOM 639 O O . VAL A 1 83 ? 8.805 -12.163 10.425 1.00 88.44 83 VAL A O 1
ATOM 642 N N . PHE A 1 84 ? 10.451 -12.752 9.012 1.00 87.50 84 PHE A N 1
ATOM 643 C CA . PHE A 1 84 ? 11.523 -12.090 9.754 1.00 87.50 84 PHE A CA 1
ATOM 644 C C . PHE A 1 84 ? 11.383 -10.561 9.740 1.00 87.50 84 PHE A C 1
ATOM 646 O O . PHE A 1 84 ? 11.559 -9.930 10.783 1.00 87.50 84 PHE A O 1
ATOM 653 N N . ASP A 1 85 ? 11.002 -9.988 8.595 1.00 87.12 85 ASP A N 1
ATOM 654 C CA . ASP A 1 85 ? 10.804 -8.547 8.427 1.00 87.12 85 ASP A CA 1
ATOM 655 C C . ASP A 1 85 ? 9.528 -8.043 9.121 1.00 87.12 85 ASP A C 1
ATOM 657 O O . ASP A 1 85 ? 9.559 -7.042 9.838 1.00 87.12 85 ASP A O 1
ATOM 661 N N . PHE A 1 86 ? 8.390 -8.729 8.936 1.00 87.50 86 PHE A N 1
ATOM 662 C CA . PHE A 1 86 ? 7.088 -8.235 9.406 1.00 87.50 86 PHE A CA 1
ATOM 663 C C . PHE A 1 86 ? 6.629 -8.800 10.750 1.00 87.50 86 PHE A C 1
ATOM 665 O O . PHE A 1 86 ? 5.723 -8.228 11.351 1.00 87.50 86 PHE A O 1
ATOM 672 N N . GLN A 1 87 ? 7.227 -9.876 11.261 1.00 91.06 87 GLN A N 1
ATOM 673 C CA . GLN A 1 87 ? 6.968 -10.430 12.598 1.00 91.06 87 GLN A CA 1
ATOM 674 C C . GLN A 1 87 ? 5.464 -10.455 12.962 1.00 91.06 87 GLN A C 1
ATOM 676 O O . GLN A 1 87 ? 4.655 -11.074 12.272 1.00 91.06 87 GLN A O 1
ATOM 681 N N . ILE A 1 88 ? 5.062 -9.756 14.032 1.00 90.81 88 ILE A N 1
ATOM 682 C CA . ILE A 1 88 ? 3.667 -9.669 14.494 1.00 90.81 88 ILE A CA 1
ATOM 683 C C . ILE A 1 88 ? 2.752 -8.930 13.497 1.00 90.81 88 ILE A C 1
ATOM 685 O O . ILE A 1 88 ? 1.555 -9.215 13.426 1.00 90.81 88 ILE A O 1
ATOM 689 N N . LEU A 1 89 ? 3.296 -8.010 12.691 1.00 90.50 89 LEU A N 1
ATOM 690 C CA . LEU A 1 89 ? 2.534 -7.234 11.712 1.00 90.50 89 LEU A CA 1
ATOM 691 C C . LEU A 1 89 ? 2.011 -8.117 10.573 1.00 90.50 89 LEU A C 1
ATOM 693 O O . LEU A 1 89 ? 0.946 -7.827 10.033 1.00 90.50 89 LEU A O 1
ATOM 697 N N . LEU A 1 90 ? 2.698 -9.221 10.251 1.00 89.50 90 LEU A N 1
ATOM 698 C CA . LEU A 1 90 ? 2.238 -10.184 9.243 1.00 89.50 90 LEU A CA 1
ATOM 699 C C . LEU A 1 90 ? 0.861 -10.764 9.608 1.00 89.50 90 LEU A C 1
ATOM 701 O O . LEU A 1 90 ? 0.009 -10.939 8.742 1.00 89.50 90 LEU A O 1
ATOM 705 N N . PHE A 1 91 ? 0.624 -11.015 10.899 1.00 89.38 91 PHE A N 1
ATOM 706 C CA . PHE A 1 91 ? -0.652 -11.530 11.407 1.00 89.38 91 PHE A CA 1
ATOM 707 C C . PHE A 1 91 ? -1.692 -10.431 11.634 1.00 89.38 91 PHE A C 1
ATOM 709 O O . PHE A 1 91 ? -2.891 -10.665 11.471 1.00 89.38 91 PHE A O 1
ATOM 716 N N . LEU A 1 92 ? -1.254 -9.220 11.984 1.00 91.50 92 LEU A N 1
ATOM 717 C CA . LEU A 1 92 ? -2.146 -8.068 12.131 1.00 91.50 92 LEU A CA 1
ATOM 718 C C . LEU A 1 92 ? -2.667 -7.551 10.790 1.00 91.50 92 LEU A C 1
ATOM 720 O O . LEU A 1 92 ? -3.758 -6.988 10.748 1.00 91.50 92 LEU A O 1
ATOM 724 N N . PHE A 1 93 ? -1.924 -7.745 9.703 1.00 90.38 93 PHE A N 1
ATOM 725 C CA . PHE A 1 93 ? -2.289 -7.223 8.392 1.00 90.38 93 PHE A CA 1
ATOM 726 C C . PHE A 1 93 ? -3.637 -7.772 7.874 1.00 90.38 93 PHE A C 1
ATOM 728 O O . PHE A 1 93 ? -4.518 -6.958 7.584 1.00 90.38 93 PHE A O 1
ATOM 735 N N . PRO A 1 94 ? -3.896 -9.099 7.847 1.00 90.38 94 PRO A N 1
ATOM 736 C CA . PRO A 1 94 ? -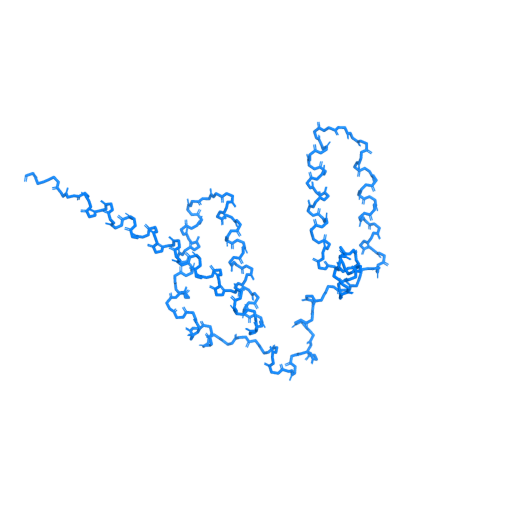5.219 -9.633 7.509 1.00 90.38 94 PRO A CA 1
ATOM 737 C C . PRO A 1 94 ? -6.332 -9.150 8.450 1.00 90.38 94 PRO A C 1
ATOM 739 O O . PRO A 1 94 ? -7.436 -8.841 8.000 1.00 90.38 94 PRO A O 1
ATOM 742 N N . ALA A 1 95 ? -6.047 -9.042 9.753 1.00 91.88 95 ALA A N 1
ATOM 743 C CA . ALA A 1 95 ? -7.011 -8.553 10.739 1.00 91.88 95 ALA A CA 1
ATOM 744 C C . ALA A 1 95 ? -7.371 -7.072 10.513 1.00 91.88 95 ALA A C 1
ATOM 746 O O . ALA A 1 95 ? -8.533 -6.681 10.644 1.00 91.88 95 ALA A O 1
ATOM 747 N N . GLY A 1 96 ? -6.393 -6.250 10.128 1.00 91.12 96 GLY A N 1
ATOM 748 C CA . GLY A 1 96 ? -6.606 -4.850 9.779 1.00 91.12 96 GLY A CA 1
ATOM 749 C C . GLY A 1 96 ? -7.384 -4.679 8.484 1.00 91.12 96 GLY A C 1
ATOM 750 O O . GLY A 1 96 ? -8.315 -3.878 8.456 1.00 91.12 96 GLY A O 1
ATOM 751 N N . LEU A 1 97 ? -7.104 -5.490 7.459 1.00 91.25 97 LEU A N 1
ATOM 752 C CA . LEU A 1 97 ? -7.911 -5.511 6.235 1.00 91.25 97 LEU A CA 1
ATOM 753 C C . LEU A 1 97 ? -9.375 -5.857 6.530 1.00 91.25 97 LEU A C 1
ATOM 755 O O . LEU A 1 97 ? -10.274 -5.173 6.044 1.00 91.25 97 LEU A O 1
ATOM 759 N N . TYR A 1 98 ? -9.629 -6.854 7.381 1.00 91.06 98 TYR A N 1
ATOM 760 C CA . TYR A 1 98 ? -10.990 -7.201 7.796 1.00 91.06 98 TYR A CA 1
ATOM 761 C C . TYR A 1 98 ? -11.710 -6.029 8.482 1.00 91.06 98 TYR A C 1
ATOM 763 O O . TYR A 1 98 ? -12.864 -5.729 8.166 1.00 91.06 98 TYR A O 1
ATOM 771 N N . PHE A 1 99 ? -11.028 -5.316 9.383 1.00 88.25 99 PHE A N 1
ATOM 772 C CA . PHE A 1 99 ? -11.607 -4.145 10.045 1.00 88.25 99 PHE A CA 1
ATOM 773 C C . PHE A 1 99 ? -11.865 -2.988 9.064 1.00 88.25 99 PHE A C 1
ATOM 775 O O . PHE A 1 99 ? -12.900 -2.326 9.151 1.00 88.25 99 PHE A O 1
ATOM 782 N N . CYS A 1 100 ? -10.973 -2.786 8.091 1.00 87.31 100 CYS A N 1
ATOM 783 C CA . CYS A 1 100 ? -11.149 -1.816 7.011 1.00 87.31 100 CYS A CA 1
ATOM 784 C C . CYS A 1 100 ? -12.358 -2.142 6.118 1.00 87.31 100 CYS A C 1
ATOM 786 O O . CYS A 1 100 ? -13.080 -1.228 5.732 1.00 87.31 100 CYS A O 1
ATOM 788 N N . PHE A 1 101 ? -12.637 -3.420 5.839 1.00 87.81 101 PHE A N 1
ATOM 789 C CA . PHE A 1 101 ? -13.832 -3.810 5.078 1.00 87.81 101 PHE A CA 1
ATOM 790 C C . PHE A 1 101 ? -15.138 -3.594 5.846 1.00 87.81 101 PHE A C 1
ATOM 792 O O . PHE A 1 101 ? -16.173 -3.347 5.231 1.00 87.81 101 PHE A O 1
ATOM 799 N N . LYS A 1 102 ? -15.105 -3.647 7.183 1.00 85.94 102 LYS A N 1
ATOM 800 C CA . LYS A 1 102 ? -16.291 -3.398 8.014 1.00 85.94 102 LYS A CA 1
ATOM 801 C C . LYS A 1 102 ? -16.720 -1.925 8.012 1.00 85.94 102 LYS A C 1
ATOM 803 O O . LYS A 1 102 ? -17.909 -1.643 8.128 1.00 85.94 102 LYS A O 1
ATOM 808 N N . SER A 1 103 ? -15.770 -1.004 7.866 1.00 82.62 103 SER A N 1
ATOM 809 C CA . SER A 1 103 ? -16.011 0.442 7.838 1.00 82.62 103 SER A CA 1
ATOM 810 C C . SER A 1 103 ? -15.520 1.022 6.516 1.00 82.62 103 SER A C 1
ATOM 812 O O . SER A 1 103 ? -14.401 1.523 6.427 1.00 82.62 103 SER A O 1
ATOM 814 N N . LEU A 1 104 ? -16.352 0.945 5.479 1.00 87.12 104 LEU A N 1
ATOM 815 C CA . LEU A 1 104 ? -15.977 1.378 4.135 1.00 87.12 104 LEU A CA 1
ATOM 816 C C . LEU A 1 104 ? -16.150 2.899 3.989 1.00 87.12 104 LEU A C 1
ATOM 818 O O . LEU A 1 104 ? -17.255 3.427 4.065 1.00 87.12 104 LEU A O 1
ATOM 822 N N . SER A 1 105 ? -15.035 3.600 3.798 1.00 90.56 105 SER A N 1
ATOM 823 C CA . SER A 1 105 ? -14.959 5.040 3.521 1.00 90.56 105 SER A CA 1
ATOM 824 C C . SER A 1 105 ? -13.950 5.265 2.397 1.00 90.56 105 SER A C 1
ATOM 826 O O . SER A 1 105 ? -13.019 4.469 2.267 1.00 90.56 105 SER A O 1
ATOM 828 N N . ASP A 1 106 ? -14.089 6.335 1.611 1.00 91.44 106 ASP A N 1
ATOM 829 C CA . ASP A 1 106 ? -13.221 6.621 0.456 1.00 91.44 106 ASP A CA 1
ATOM 830 C C . ASP A 1 106 ? -11.723 6.585 0.813 1.00 91.44 106 ASP A C 1
ATOM 832 O O . ASP A 1 106 ? -10.913 5.988 0.102 1.00 91.44 106 ASP A O 1
ATOM 836 N N . THR A 1 107 ? -11.354 7.125 1.979 1.00 91.50 107 THR A N 1
ATOM 837 C CA . THR A 1 107 ? -9.970 7.104 2.485 1.00 91.50 107 THR A CA 1
ATOM 838 C C . THR A 1 107 ? -9.483 5.688 2.803 1.00 91.50 107 THR A C 1
ATOM 840 O O . THR A 1 107 ? -8.328 5.347 2.554 1.00 91.50 107 THR A O 1
ATOM 843 N N . ILE A 1 108 ? -10.357 4.844 3.356 1.00 91.44 108 ILE A N 1
ATOM 844 C CA . ILE A 1 108 ? -10.021 3.462 3.725 1.00 91.44 108 ILE A CA 1
ATOM 845 C C . ILE A 1 108 ? -9.900 2.599 2.467 1.00 91.44 108 ILE A C 1
ATOM 847 O O . ILE A 1 108 ? -8.992 1.777 2.383 1.00 91.44 108 ILE A O 1
ATOM 851 N N . VAL A 1 109 ? -10.740 2.825 1.454 1.00 92.12 109 VAL A N 1
ATOM 852 C CA . VAL A 1 109 ? -10.619 2.148 0.154 1.00 92.12 109 VAL A CA 1
ATOM 853 C C . VAL A 1 109 ? -9.258 2.442 -0.481 1.00 92.12 109 VAL A C 1
ATOM 855 O O . VAL A 1 109 ? -8.587 1.518 -0.943 1.00 92.12 109 VAL A O 1
ATOM 858 N N . PHE A 1 110 ? -8.803 3.699 -0.432 1.00 91.44 110 PHE A N 1
ATOM 859 C CA . PHE A 1 110 ? -7.471 4.069 -0.913 1.00 91.44 110 PHE A CA 1
ATOM 860 C C . PHE A 1 110 ? -6.354 3.332 -0.156 1.00 91.44 110 PHE A C 1
ATOM 862 O O . PHE A 1 110 ? -5.441 2.790 -0.779 1.00 91.44 110 PHE A O 1
ATOM 869 N N . ILE A 1 111 ? -6.446 3.248 1.177 1.00 92.19 111 ILE A N 1
ATOM 870 C CA . ILE A 1 111 ? -5.425 2.583 2.000 1.00 92.19 111 ILE A CA 1
ATOM 871 C C . ILE A 1 111 ? -5.385 1.065 1.776 1.00 92.19 111 ILE A C 1
ATOM 873 O O . ILE A 1 111 ? -4.304 0.481 1.752 1.00 92.19 111 ILE A O 1
ATOM 877 N N . VAL A 1 112 ? -6.542 0.430 1.566 1.00 93.00 112 VAL A N 1
ATOM 878 C CA . VAL A 1 112 ? -6.645 -1.008 1.279 1.00 93.00 112 VAL A CA 1
ATOM 879 C C . VAL A 1 112 ? -6.033 -1.324 -0.083 1.00 93.00 112 VAL A C 1
ATOM 881 O O . VAL A 1 112 ? -5.216 -2.238 -0.186 1.00 93.00 112 VAL A O 1
ATOM 884 N N . MET A 1 113 ? -6.363 -0.539 -1.113 1.00 91.94 113 MET A N 1
ATOM 885 C CA . MET A 1 113 ? -5.769 -0.692 -2.445 1.00 91.94 113 MET A CA 1
ATOM 886 C C . MET A 1 113 ? -4.253 -0.482 -2.415 1.00 91.94 113 MET A C 1
ATOM 888 O O . MET A 1 113 ? -3.515 -1.263 -3.019 1.00 91.94 113 MET A O 1
ATOM 892 N N . TYR A 1 114 ? -3.781 0.525 -1.674 1.00 92.94 114 TYR A N 1
ATOM 893 C CA . TYR A 1 114 ? -2.354 0.764 -1.473 1.00 92.94 114 TYR A CA 1
ATOM 894 C C . TYR A 1 114 ? -1.670 -0.429 -0.791 1.00 92.94 114 TYR A C 1
ATOM 896 O O . TYR A 1 114 ? -0.683 -0.936 -1.319 1.00 92.94 114 TYR A O 1
ATOM 904 N N . GLY A 1 115 ? -2.232 -0.934 0.312 1.00 92.44 115 GLY A N 1
ATOM 905 C CA . GLY A 1 115 ? -1.667 -2.050 1.074 1.00 92.44 115 GLY A CA 1
ATOM 906 C C . GLY A 1 115 ? -1.601 -3.369 0.306 1.00 92.44 115 GLY A C 1
ATOM 907 O O . GLY A 1 115 ? -0.576 -4.050 0.345 1.00 92.44 115 GLY A O 1
ATOM 908 N N . LEU A 1 116 ? -2.660 -3.722 -0.430 1.00 92.56 116 LEU A N 1
ATOM 909 C CA . LEU A 1 116 ? -2.683 -4.937 -1.254 1.00 92.56 116 LEU A CA 1
ATOM 910 C C . LEU A 1 116 ? -1.669 -4.855 -2.399 1.00 92.56 116 LEU A C 1
ATOM 912 O O . LEU A 1 116 ? -0.916 -5.800 -2.632 1.00 92.56 116 LEU A O 1
ATOM 916 N N . THR A 1 117 ? -1.605 -3.703 -3.068 1.00 90.69 117 THR A N 1
ATOM 917 C CA . THR A 1 117 ? -0.670 -3.483 -4.178 1.00 90.69 117 THR A CA 1
ATOM 918 C C . THR A 1 117 ? 0.778 -3.505 -3.690 1.00 90.69 117 THR A C 1
ATOM 920 O O . THR A 1 117 ? 1.623 -4.161 -4.296 1.00 90.69 117 THR A O 1
ATOM 923 N N . SER A 1 118 ? 1.081 -2.856 -2.561 1.00 91.12 118 SER A N 1
ATOM 924 C CA . SER A 1 118 ? 2.434 -2.859 -1.998 1.00 91.12 118 SER A CA 1
ATOM 925 C C . SER A 1 118 ? 2.873 -4.246 -1.526 1.00 91.12 118 SER A C 1
ATOM 927 O O . SER A 1 118 ? 4.015 -4.627 -1.769 1.00 91.12 118 SER A O 1
ATOM 929 N N . MET A 1 119 ? 1.977 -5.022 -0.901 1.00 89.75 119 MET A N 1
ATOM 930 C CA . MET A 1 119 ? 2.291 -6.388 -0.460 1.00 89.75 119 MET A CA 1
ATOM 931 C C . MET A 1 119 ? 2.577 -7.321 -1.636 1.00 89.75 119 MET A C 1
ATOM 933 O O . MET A 1 119 ? 3.485 -8.144 -1.551 1.00 89.75 119 MET A O 1
ATOM 937 N N . TYR A 1 120 ? 1.859 -7.157 -2.750 1.00 89.50 120 TYR A N 1
ATOM 938 C CA . TYR A 1 120 ? 2.151 -7.888 -3.982 1.00 89.50 120 TYR A CA 1
ATOM 939 C C . TYR A 1 120 ? 3.566 -7.582 -4.497 1.00 89.50 120 TYR A C 1
ATOM 941 O O . TYR A 1 120 ? 4.357 -8.497 -4.723 1.00 89.50 120 TYR A O 1
ATOM 949 N N . PHE A 1 121 ? 3.922 -6.299 -4.614 1.00 84.62 121 PHE A N 1
ATOM 950 C CA . PHE A 1 121 ? 5.235 -5.896 -5.125 1.00 84.62 121 PHE A CA 1
ATOM 951 C C . PHE A 1 121 ? 6.402 -6.291 -4.209 1.00 84.62 121 PHE A C 1
ATOM 953 O O . PHE A 1 121 ? 7.458 -6.672 -4.712 1.00 84.62 121 PHE A O 1
ATOM 960 N N . ALA A 1 122 ? 6.217 -6.279 -2.887 1.00 87.25 122 ALA A N 1
ATOM 961 C CA . ALA A 1 122 ? 7.231 -6.756 -1.942 1.00 87.25 122 ALA A CA 1
ATOM 962 C C . ALA A 1 122 ? 7.469 -8.275 -2.009 1.00 87.25 122 ALA A C 1
ATOM 964 O O . ALA A 1 122 ? 8.567 -8.741 -1.699 1.00 87.25 122 ALA A O 1
ATOM 965 N N . GLY A 1 123 ? 6.468 -9.054 -2.434 1.00 83.19 123 GLY A N 1
ATOM 966 C CA . GLY A 1 123 ? 6.636 -10.485 -2.694 1.00 83.19 123 GLY A CA 1
ATOM 967 C C . GLY A 1 123 ? 7.456 -10.768 -3.956 1.00 83.19 123 GLY A C 1
ATOM 968 O O . GLY A 1 123 ? 8.212 -11.737 -3.995 1.00 83.19 123 GLY A O 1
ATOM 969 N N . VAL A 1 124 ? 7.338 -9.908 -4.972 1.00 82.56 124 VAL A N 1
ATOM 970 C CA . VAL A 1 124 ? 8.022 -10.078 -6.264 1.00 82.56 124 VAL A CA 1
ATOM 971 C C . VAL A 1 124 ? 9.488 -9.644 -6.205 1.00 82.56 124 VAL A C 1
ATOM 973 O O . VAL A 1 124 ? 10.322 -10.279 -6.842 1.00 82.56 124 VAL A O 1
ATOM 976 N N . MET A 1 125 ? 9.822 -8.584 -5.460 1.00 83.38 125 MET A N 1
ATOM 977 C CA . MET A 1 125 ? 11.184 -8.037 -5.434 1.00 83.38 125 MET A CA 1
ATOM 978 C C . MET A 1 125 ? 11.567 -7.490 -4.050 1.00 83.38 125 MET A C 1
ATOM 980 O O . MET A 1 125 ? 10.857 -6.660 -3.479 1.00 83.38 125 MET A O 1
ATOM 984 N N . VAL A 1 126 ? 12.741 -7.885 -3.549 1.00 79.38 126 VAL A N 1
ATOM 985 C CA . VAL A 1 126 ? 13.256 -7.506 -2.215 1.00 79.38 126 VAL A CA 1
ATOM 986 C C . VAL A 1 126 ? 13.378 -5.985 -1.990 1.00 79.38 126 VAL A C 1
ATOM 988 O O . VAL A 1 126 ? 12.973 -5.508 -0.929 1.00 79.38 126 VAL A O 1
ATOM 991 N N . PRO A 1 127 ? 13.846 -5.155 -2.943 1.00 86.50 127 PRO A N 1
ATOM 992 C CA . PRO A 1 127 ? 13.989 -3.713 -2.718 1.00 86.50 127 PRO A CA 1
ATOM 993 C C . PRO A 1 127 ? 12.659 -2.962 -2.566 1.00 86.50 127 PRO A C 1
ATOM 995 O O . PRO A 1 127 ? 12.662 -1.786 -2.207 1.00 86.50 127 PRO A O 1
ATOM 998 N N . LEU A 1 128 ? 11.523 -3.614 -2.837 1.00 85.56 128 LEU A N 1
ATOM 999 C CA . LEU A 1 128 ? 10.185 -3.035 -2.692 1.00 85.56 128 LEU A CA 1
ATOM 1000 C C . LEU A 1 128 ? 9.580 -3.285 -1.299 1.00 85.56 128 LEU A C 1
ATOM 1002 O O . LEU A 1 128 ? 8.550 -2.692 -0.969 1.00 85.56 128 LEU A O 1
ATOM 1006 N N . ILE A 1 129 ? 10.248 -4.078 -0.450 1.00 88.56 129 ILE A N 1
ATOM 1007 C CA . ILE A 1 129 ? 9.863 -4.316 0.950 1.00 88.56 129 ILE A CA 1
ATOM 1008 C C . ILE A 1 129 ? 9.638 -3.006 1.732 1.00 88.56 129 ILE A C 1
ATOM 1010 O O . ILE A 1 129 ? 8.598 -2.908 2.383 1.00 88.56 129 ILE A O 1
ATOM 1014 N N . PRO A 1 130 ? 10.483 -1.955 1.634 1.00 89.38 130 PRO A N 1
ATOM 1015 C CA . PRO A 1 130 ? 10.280 -0.714 2.389 1.00 89.38 130 PRO A CA 1
ATOM 1016 C C . PRO A 1 130 ? 8.941 -0.018 2.104 1.00 89.38 130 PRO A C 1
ATOM 1018 O O . PRO A 1 130 ? 8.355 0.595 2.999 1.00 89.38 130 PRO A O 1
ATOM 1021 N N . VAL A 1 131 ? 8.429 -0.126 0.872 1.00 91.38 131 VAL A N 1
ATOM 1022 C CA . VAL A 1 131 ? 7.128 0.450 0.493 1.00 91.38 131 VAL A CA 1
ATOM 1023 C C . VAL A 1 131 ? 5.989 -0.342 1.134 1.00 91.38 131 VAL A C 1
ATOM 1025 O O . VAL A 1 131 ? 5.038 0.251 1.642 1.00 91.38 131 VAL A O 1
ATOM 1028 N N . ALA A 1 132 ? 6.100 -1.672 1.175 1.00 91.00 132 ALA A N 1
ATOM 1029 C CA . ALA A 1 132 ? 5.139 -2.515 1.880 1.00 91.00 132 ALA A CA 1
ATOM 1030 C C . ALA A 1 132 ? 5.176 -2.295 3.396 1.00 91.00 132 ALA A C 1
ATOM 1032 O O . ALA A 1 132 ? 4.117 -2.252 4.019 1.00 91.00 132 ALA A O 1
ATOM 1033 N N . THR A 1 133 ? 6.349 -2.069 3.991 1.00 91.06 133 THR A N 1
ATOM 1034 C CA . THR A 1 133 ? 6.482 -1.806 5.432 1.00 91.06 133 THR A CA 1
ATOM 1035 C C . THR A 1 133 ? 5.666 -0.603 5.878 1.00 91.06 133 THR A C 1
ATOM 1037 O O . THR A 1 133 ? 4.968 -0.680 6.891 1.00 91.06 133 THR A O 1
ATOM 1040 N N . LEU A 1 134 ? 5.683 0.488 5.108 1.00 91.25 134 LEU A N 1
ATOM 1041 C CA . LEU A 1 134 ? 4.873 1.672 5.405 1.00 91.25 134 LEU A CA 1
ATOM 1042 C C . LEU A 1 134 ? 3.373 1.345 5.386 1.00 91.25 134 LEU A C 1
ATOM 1044 O O . LEU A 1 134 ? 2.649 1.710 6.313 1.00 91.25 134 LEU A O 1
ATOM 1048 N N . ALA A 1 135 ? 2.907 0.609 4.376 1.00 92.88 135 ALA A N 1
ATOM 1049 C CA . ALA A 1 135 ? 1.499 0.244 4.252 1.00 92.88 135 ALA A CA 1
ATOM 1050 C C . ALA A 1 135 ? 1.032 -0.730 5.350 1.00 92.88 135 ALA A C 1
ATOM 1052 O O . ALA A 1 135 ? -0.011 -0.522 5.976 1.00 92.88 135 ALA A O 1
ATOM 1053 N N . VAL A 1 136 ? 1.825 -1.770 5.621 1.00 92.69 136 VAL A N 1
ATOM 1054 C CA . VAL A 1 136 ? 1.553 -2.790 6.642 1.00 92.69 136 VAL A CA 1
ATOM 1055 C C . VAL A 1 136 ? 1.538 -2.169 8.039 1.00 92.69 136 VAL A C 1
ATOM 1057 O O . VAL A 1 136 ? 0.661 -2.493 8.843 1.00 92.69 136 VAL A O 1
ATOM 1060 N N . CYS A 1 137 ? 2.450 -1.234 8.319 1.00 92.69 137 CYS A N 1
ATOM 1061 C CA . CYS A 1 137 ? 2.486 -0.486 9.574 1.00 92.69 137 CYS A CA 1
ATOM 1062 C C . CYS A 1 137 ? 1.216 0.354 9.772 1.00 92.69 137 CYS A C 1
ATOM 1064 O O . CYS A 1 137 ? 0.605 0.292 10.838 1.00 92.69 137 CYS A O 1
ATOM 1066 N N . LEU A 1 138 ? 0.755 1.067 8.739 1.00 93.38 138 LEU A N 1
ATOM 1067 C CA . LEU A 1 138 ? -0.467 1.876 8.811 1.00 93.38 138 LEU A CA 1
ATOM 1068 C C . LEU A 1 138 ? -1.719 1.028 9.082 1.00 93.38 138 LEU A C 1
ATOM 1070 O O . LEU A 1 138 ? -2.497 1.345 9.981 1.00 93.38 138 LEU A O 1
ATOM 1074 N N . ILE A 1 139 ? -1.899 -0.074 8.351 1.00 93.75 139 ILE A N 1
ATOM 1075 C CA . ILE A 1 139 ? -3.054 -0.971 8.529 1.00 93.75 139 ILE A CA 1
ATOM 1076 C C . ILE A 1 139 ? -3.012 -1.644 9.910 1.00 93.75 139 ILE A C 1
ATOM 1078 O O . ILE A 1 139 ? -4.035 -1.728 10.597 1.00 93.75 139 ILE A O 1
ATOM 1082 N N . SER A 1 140 ? -1.819 -2.036 10.366 1.00 93.62 140 SER A N 1
ATOM 1083 C CA . SER A 1 140 ? -1.611 -2.591 11.709 1.00 93.62 140 SER A CA 1
ATOM 1084 C C . SER A 1 140 ? -1.910 -1.564 12.812 1.00 93.62 140 SER A C 1
ATOM 1086 O O . SER A 1 140 ? -2.552 -1.882 13.813 1.00 93.62 140 SER A O 1
ATOM 1088 N N . ALA A 1 141 ? -1.520 -0.300 12.632 1.00 93.31 141 ALA A N 1
ATOM 1089 C CA . ALA A 1 141 ? -1.815 0.766 13.588 1.00 93.31 141 ALA A CA 1
ATOM 1090 C C . ALA A 1 141 ? -3.325 1.038 13.699 1.00 93.31 141 ALA A C 1
ATOM 1092 O O . ALA A 1 141 ? -3.849 1.217 14.803 1.00 93.31 141 ALA A O 1
ATOM 1093 N N . ILE A 1 142 ? -4.048 1.008 12.573 1.00 92.88 142 ILE A N 1
ATOM 1094 C CA . ILE A 1 142 ? -5.506 1.186 12.554 1.00 92.88 142 ILE A CA 1
ATOM 1095 C C . ILE A 1 142 ? -6.185 0.084 13.375 1.00 92.88 142 ILE A C 1
ATOM 1097 O O . ILE A 1 142 ? -6.985 0.407 14.258 1.00 92.88 142 ILE A O 1
ATOM 1101 N N . VAL A 1 143 ? -5.832 -1.190 13.165 1.00 93.62 143 VAL A N 1
ATOM 1102 C CA . VAL A 1 143 ? -6.468 -2.303 13.894 1.00 93.62 143 VAL A CA 1
ATOM 1103 C C . VAL A 1 143 ? -6.148 -2.288 15.386 1.00 93.62 143 VAL A C 1
ATOM 1105 O O . VAL A 1 143 ? -7.046 -2.507 16.203 1.00 93.62 143 VAL A O 1
ATOM 1108 N N . VAL A 1 144 ? -4.913 -1.950 15.769 1.00 93.94 144 VAL A N 1
ATOM 1109 C CA . VAL A 1 144 ? -4.530 -1.820 17.185 1.00 93.94 144 VAL A CA 1
ATOM 1110 C C . VAL A 1 144 ? -5.299 -0.677 17.839 1.00 93.94 144 VAL A C 1
ATOM 1112 O O . VAL A 1 144 ? -5.866 -0.853 18.917 1.00 93.94 144 VAL A O 1
ATOM 1115 N N . SER A 1 145 ? -5.397 0.476 17.172 1.00 93.94 145 SER A N 1
ATOM 1116 C CA . SER A 1 145 ? -6.127 1.630 17.704 1.00 93.94 145 SER A CA 1
ATOM 1117 C C . SER A 1 145 ? -7.625 1.349 17.867 1.00 93.94 145 SER A C 1
ATOM 1119 O O . SER A 1 145 ? -8.221 1.724 18.877 1.00 93.94 145 SER A O 1
ATOM 1121 N N . ALA A 1 146 ? -8.238 0.644 16.913 1.00 90.56 146 ALA A N 1
ATOM 1122 C CA . ALA A 1 146 ? -9.634 0.240 16.990 1.00 90.56 146 ALA A CA 1
ATOM 1123 C C . ALA A 1 146 ? -9.868 -0.783 18.107 1.00 90.56 146 ALA A C 1
ATOM 1125 O O . ALA A 1 146 ? -10.832 -0.663 18.866 1.00 90.56 146 ALA A O 1
ATOM 1126 N N . SER A 1 147 ? -8.969 -1.756 18.251 1.00 91.12 147 SER A N 1
ATOM 1127 C CA . SER A 1 147 ? -9.042 -2.762 19.312 1.00 91.12 147 SER A CA 1
ATOM 1128 C C . SER A 1 147 ? -8.926 -2.115 20.694 1.00 91.12 147 SER A C 1
ATOM 1130 O O . SER A 1 147 ? -9.769 -2.355 21.554 1.00 91.12 147 SER A O 1
ATOM 1132 N N . LEU A 1 148 ? -7.965 -1.205 20.889 1.00 93.12 148 LEU A N 1
ATOM 1133 C CA . LEU A 1 148 ? -7.795 -0.465 22.145 1.00 93.12 148 LEU A CA 1
ATOM 1134 C C . LEU A 1 148 ? -9.007 0.404 22.495 1.00 93.12 148 LEU A C 1
ATOM 1136 O O . LEU A 1 148 ? -9.394 0.467 23.662 1.00 93.12 148 LEU A O 1
ATOM 1140 N N . LYS A 1 149 ? -9.636 1.053 21.507 1.00 91.69 149 LYS A N 1
ATOM 1141 C CA . LYS A 1 149 ? -10.865 1.834 21.728 1.00 91.69 149 LYS A CA 1
ATOM 1142 C C . LYS A 1 149 ? -12.012 0.954 22.221 1.00 91.69 149 LYS A C 1
ATOM 1144 O O . LYS A 1 149 ? -12.630 1.302 23.224 1.00 91.69 149 LYS A O 1
ATOM 1149 N N . ASN A 1 150 ? -12.242 -0.192 21.577 1.00 89.88 150 ASN A N 1
ATOM 1150 C CA . ASN A 1 150 ? -13.267 -1.145 22.010 1.00 89.88 150 ASN A CA 1
ATOM 1151 C C . ASN A 1 150 ? -12.983 -1.662 23.429 1.00 89.88 150 ASN A C 1
ATOM 1153 O O . ASN A 1 150 ? -13.871 -1.647 24.276 1.00 89.88 150 ASN A O 1
ATOM 1157 N N . LEU A 1 151 ? -11.732 -2.033 23.726 1.00 91.19 151 LEU A N 1
ATOM 1158 C CA . LEU A 1 151 ? -11.336 -2.479 25.066 1.00 91.19 151 LEU A CA 1
ATOM 1159 C C . LEU A 1 151 ? -11.550 -1.385 26.121 1.00 91.19 151 LEU A C 1
ATOM 1161 O O . LEU A 1 151 ? -12.072 -1.656 27.197 1.00 91.19 151 LEU A O 1
ATOM 1165 N N . THR A 1 152 ? -11.210 -0.134 25.808 1.00 91.38 152 THR A N 1
ATOM 1166 C CA . THR A 1 152 ? -11.395 0.997 26.732 1.00 91.38 152 THR A CA 1
ATOM 1167 C C . THR A 1 152 ? -12.875 1.294 26.982 1.00 91.38 152 THR A C 1
ATOM 1169 O O . THR A 1 152 ? -13.241 1.663 28.096 1.00 91.38 152 THR A O 1
ATOM 1172 N N . GLN A 1 153 ? -13.737 1.128 25.975 1.00 89.44 153 GLN A N 1
ATOM 1173 C CA . GLN A 1 153 ? -15.188 1.262 26.137 1.00 89.44 153 GLN A CA 1
ATOM 1174 C C . GLN A 1 153 ? -15.750 0.175 27.054 1.00 89.44 153 GLN A C 1
ATOM 1176 O O . GLN A 1 153 ? -16.445 0.509 28.009 1.00 89.44 153 GLN A O 1
ATOM 1181 N N . VAL A 1 154 ? -15.364 -1.086 26.842 1.00 90.50 154 VAL A N 1
ATOM 1182 C CA . VAL A 1 154 ? -15.759 -2.205 27.713 1.00 90.50 154 VAL A CA 1
ATOM 1183 C C . VAL A 1 154 ? -15.281 -1.986 29.152 1.00 90.50 154 VAL A C 1
ATOM 1185 O O . VAL A 1 154 ? -16.040 -2.191 30.089 1.00 90.50 154 VAL A O 1
ATOM 1188 N N . LEU A 1 155 ? -14.050 -1.503 29.349 1.00 86.00 155 LEU A N 1
ATOM 1189 C CA . LEU A 1 155 ? -13.527 -1.188 30.686 1.00 86.00 155 LEU A CA 1
ATOM 1190 C C . LEU A 1 155 ? -14.233 0.008 31.347 1.00 86.00 155 LEU A C 1
ATOM 1192 O O . LEU A 1 155 ? -14.304 0.084 32.574 1.00 86.00 155 LEU A O 1
ATOM 1196 N N . ARG A 1 156 ? -14.728 0.966 30.553 1.00 86.00 156 ARG A N 1
ATOM 1197 C CA . ARG A 1 156 ? -15.477 2.130 31.048 1.00 86.00 156 ARG A CA 1
ATOM 1198 C C . ARG A 1 156 ? -16.901 1.759 31.454 1.00 86.00 156 ARG A C 1
ATOM 1200 O O . ARG A 1 156 ? -17.423 2.358 32.396 1.00 86.00 156 ARG A O 1
ATOM 1207 N N . GLU A 1 157 ? -17.509 0.780 30.794 1.00 76.44 157 GLU A N 1
ATOM 1208 C CA . GLU A 1 157 ? -18.754 0.159 31.239 1.00 76.44 157 GLU A CA 1
ATOM 1209 C C . GLU A 1 157 ? -18.486 -0.705 32.485 1.00 76.44 157 GLU A C 1
ATOM 1211 O O . GLU A 1 157 ? -18.469 -1.931 32.444 1.00 76.44 157 GLU A O 1
ATOM 1216 N N . LYS A 1 158 ? -18.262 -0.060 33.641 1.00 55.41 158 LYS A N 1
ATOM 1217 C CA . LYS A 1 158 ? -18.362 -0.753 34.932 1.00 55.41 158 LYS A CA 1
ATOM 1218 C C . LYS A 1 158 ? -19.744 -1.415 35.013 1.00 55.41 158 LYS A C 1
ATOM 1220 O O . LYS A 1 158 ? -20.731 -0.760 34.662 1.00 55.41 158 LYS A O 1
ATOM 1225 N N . PRO A 1 159 ? -19.850 -2.658 35.517 1.00 50.28 159 PRO A N 1
ATOM 1226 C CA . PRO A 1 159 ? -21.146 -3.286 35.696 1.00 50.28 159 PRO A CA 1
ATOM 1227 C C . PRO A 1 159 ? -21.968 -2.403 36.637 1.00 50.28 159 PRO A C 1
ATOM 1229 O O . PRO A 1 159 ? -21.483 -1.999 37.698 1.00 50.28 159 PRO A O 1
ATOM 1232 N N . LYS A 1 160 ? -23.207 -2.083 36.248 1.00 45.84 160 LYS A N 1
ATOM 1233 C CA . LYS A 1 160 ? -24.218 -1.660 37.219 1.00 45.84 160 LYS A CA 1
ATOM 1234 C C . LYS A 1 160 ? -24.333 -2.816 38.210 1.00 45.84 160 LYS A C 1
ATOM 1236 O O . LYS A 1 160 ? -24.908 -3.846 37.877 1.00 45.84 160 LYS A O 1
ATOM 1241 N N . VAL A 1 161 ? -23.691 -2.667 39.366 1.00 48.78 161 VAL A N 1
ATOM 1242 C CA . VAL A 1 161 ? -23.854 -3.560 40.512 1.00 48.78 161 VAL A CA 1
ATOM 1243 C C . VAL A 1 161 ? -25.332 -3.480 40.879 1.00 48.78 161 VAL A C 1
ATOM 1245 O O . VAL A 1 161 ? -25.799 -2.420 41.298 1.00 48.78 161 VAL A O 1
ATOM 1248 N N . SER A 1 162 ? -26.064 -4.554 40.582 1.00 37.38 162 SER A N 1
ATOM 1249 C CA . SER A 1 162 ? -27.387 -4.810 41.147 1.00 37.38 162 SER A CA 1
ATOM 1250 C C . SER A 1 162 ? -27.243 -5.456 42.512 1.00 37.38 162 SER A C 1
ATOM 1252 O O . SER A 1 162 ? -26.213 -6.131 42.737 1.00 37.38 162 SER A O 1
#

Secondary structure (DSSP, 8-state):
--STTTTTHHHHBHHHHHHHHHHHHHHHHHHTTS-TTSHHHHHHHHHHHHHSS-SBPPGGGGGG-TTGGGSGGGPPPPHHHHHHHHHHHHHHHHHHHHHHHHS--HHHHHHHHHHHHHHHHHHH-GGGHHHHHHHHHHHHHHHHHHHHHHHHHHHHS-----

Foldseek 3Di:
DPDPVCPCCCPQEPVNVVVVVVVVVVVVVVCVVPDDDPPVVSVVVVVCVVPVPSHDPHPVCVLVDPVNCVDPQQPFDDPVNVCVVCPVLVVLQVVLLVVLVVDDDPVSVVLNVQLVVLVVVCRRGVVSVVSNVVSSVVSSVNSVVVVVVVVVVVVVCDDPPD